Protein AF-A0A661N9E8-F1 (afdb_monomer_lite)

Foldseek 3Di:
DPCLVVLLVVLVVVVVVVQVVCCVVVLFVDKDWFADDDDPDLDGTDIDTHHPPVSVVVLVVDPVSVVSQVVCPVRGPPDDDDDDQDDPRVVVVVVVVVVVVVD

Radius of gyration: 16.28 Å; chains: 1; bounding box: 35×34×41 Å

pLDDT: mean 92.96, std 7.34, range [48.22, 98.56]

Structure (mmCIF, N/CA/C/O backbone):
data_AF-A0A661N9E8-F1
#
_entry.id   AF-A0A661N9E8-F1
#
loop_
_atom_site.group_PDB
_atom_site.id
_atom_site.type_symbol
_atom_site.label_atom_id
_atom_site.label_alt_id
_atom_site.label_comp_id
_atom_site.label_asym_id
_atom_site.label_entity_id
_atom_site.label_seq_id
_atom_site.pdbx_PDB_ins_code
_atom_site.Cartn_x
_atom_site.Cartn_y
_atom_site.Cartn_z
_atom_site.occupancy
_atom_site.B_iso_or_equiv
_atom_site.auth_seq_id
_atom_site.auth_comp_id
_atom_site.auth_asym_id
_atom_site.auth_atom_id
_atom_site.pdbx_PDB_model_num
ATOM 1 N N . MET A 1 1 ? 15.371 -15.146 -13.359 1.00 48.22 1 MET A N 1
ATOM 2 C CA . MET A 1 1 ? 15.516 -14.793 -14.791 1.00 48.22 1 MET A CA 1
ATOM 3 C C . MET A 1 1 ? 16.191 -13.434 -14.879 1.00 48.22 1 MET A C 1
ATOM 5 O O . MET A 1 1 ? 15.751 -12.542 -14.157 1.00 48.22 1 MET A O 1
ATOM 9 N N . PRO A 1 2 ? 17.234 -13.258 -15.704 1.00 61.19 2 PRO A N 1
ATOM 10 C CA . PRO A 1 2 ? 17.849 -11.948 -15.913 1.00 61.19 2 PRO A CA 1
ATOM 11 C C . PRO A 1 2 ? 16.785 -10.918 -16.324 1.00 61.19 2 PRO A C 1
ATOM 13 O O . PRO A 1 2 ? 15.967 -11.202 -17.193 1.00 61.19 2 PRO A O 1
ATOM 16 N N . GLY A 1 3 ? 16.755 -9.756 -15.667 1.00 79.19 3 GLY A N 1
ATOM 17 C CA . GLY A 1 3 ? 15.826 -8.661 -15.984 1.00 79.19 3 GLY A CA 1
ATOM 18 C C . GLY A 1 3 ? 14.519 -8.624 -15.182 1.00 79.19 3 GLY A C 1
ATOM 19 O O . GLY A 1 3 ? 13.892 -7.570 -15.138 1.00 79.19 3 GLY A O 1
ATOM 20 N N . ARG A 1 4 ? 14.129 -9.699 -14.478 1.00 81.12 4 ARG A N 1
ATOM 21 C CA . ARG A 1 4 ? 12.923 -9.688 -13.619 1.00 81.12 4 ARG A CA 1
ATOM 22 C C . ARG A 1 4 ? 13.061 -8.702 -12.453 1.00 81.12 4 ARG A C 1
ATOM 24 O O . ARG A 1 4 ? 12.136 -7.954 -12.175 1.00 81.12 4 ARG A O 1
ATOM 31 N N . GLU A 1 5 ? 14.246 -8.626 -11.849 1.00 83.38 5 GLU A N 1
ATOM 32 C CA . GLU A 1 5 ? 14.564 -7.643 -10.799 1.00 83.38 5 GLU A CA 1
ATOM 33 C C . GLU A 1 5 ? 14.512 -6.198 -11.316 1.00 83.38 5 GLU A C 1
ATOM 35 O O . GLU A 1 5 ? 13.990 -5.316 -10.643 1.00 83.38 5 GLU A O 1
ATOM 40 N N . GLN A 1 6 ? 14.988 -5.950 -12.542 1.00 88.12 6 GL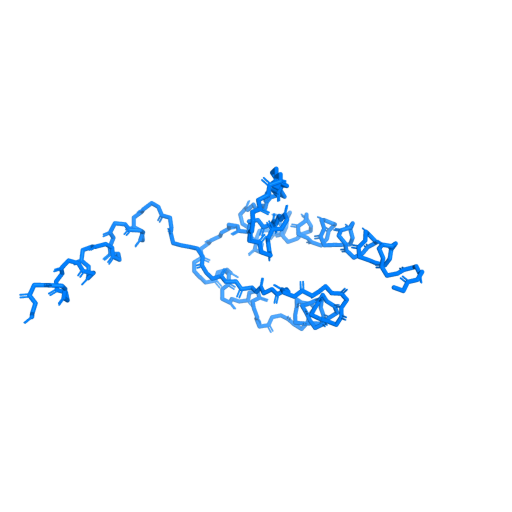N A N 1
ATOM 41 C CA . GLN A 1 6 ? 14.905 -4.623 -13.163 1.00 88.12 6 GLN A CA 1
ATOM 42 C C . GL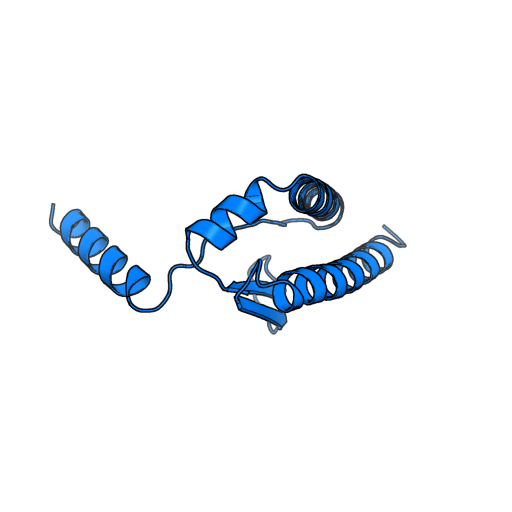N A 1 6 ? 13.456 -4.229 -13.471 1.00 88.12 6 GLN A C 1
ATOM 44 O O . GLN A 1 6 ? 13.076 -3.079 -13.266 1.00 88.12 6 GLN A O 1
ATOM 49 N N . GLN A 1 7 ? 12.634 -5.177 -13.933 1.00 89.69 7 GLN A N 1
ATOM 50 C CA . GLN A 1 7 ? 11.205 -4.951 -14.165 1.00 89.69 7 GLN A CA 1
ATOM 51 C C . GLN A 1 7 ? 10.454 -4.690 -12.856 1.00 89.69 7 GLN A C 1
ATOM 53 O O . GLN A 1 7 ? 9.647 -3.766 -12.805 1.00 89.69 7 GLN A O 1
ATOM 58 N N . ALA A 1 8 ? 10.759 -5.440 -11.793 1.00 88.50 8 ALA A N 1
ATOM 59 C CA . ALA A 1 8 ? 10.190 -5.214 -10.467 1.00 88.50 8 ALA A CA 1
ATOM 60 C C . ALA A 1 8 ? 10.576 -3.832 -9.914 1.00 88.50 8 ALA A C 1
ATOM 62 O O . ALA A 1 8 ? 9.720 -3.118 -9.400 1.00 88.50 8 ALA A O 1
ATOM 63 N N . LEU A 1 9 ? 11.832 -3.407 -10.091 1.00 90.69 9 LEU A N 1
ATOM 64 C CA . LEU A 1 9 ? 12.279 -2.070 -9.691 1.00 90.69 9 LEU A CA 1
ATOM 65 C C . LEU A 1 9 ? 11.572 -0.958 -10.485 1.00 90.69 9 LEU A C 1
ATOM 67 O O . LEU A 1 9 ? 11.170 0.054 -9.913 1.00 90.69 9 LEU A O 1
ATOM 71 N N . ALA A 1 10 ? 11.382 -1.150 -11.793 1.00 93.12 10 ALA A N 1
ATOM 72 C CA . ALA A 1 10 ? 10.631 -0.211 -12.622 1.00 93.12 10 ALA A CA 1
ATOM 73 C C . ALA A 1 10 ? 9.150 -0.140 -12.211 1.00 93.12 10 ALA A C 1
ATOM 75 O O . ALA A 1 10 ? 8.579 0.949 -12.166 1.00 93.12 10 ALA A O 1
ATOM 76 N N . LEU A 1 11 ? 8.533 -1.282 -11.887 1.00 93.31 11 LEU A N 1
ATOM 77 C CA . LEU A 1 11 ? 7.163 -1.337 -11.376 1.00 93.31 11 LEU A CA 1
ATOM 78 C C . LEU A 1 11 ? 7.044 -0.635 -10.018 1.00 93.31 11 LEU A C 1
ATOM 80 O O . LEU A 1 11 ? 6.101 0.125 -9.817 1.00 93.31 11 LEU A O 1
ATOM 84 N N . PHE A 1 12 ? 8.020 -0.822 -9.126 1.00 93.38 12 PHE A N 1
ATOM 85 C CA . PHE A 1 12 ? 8.072 -0.113 -7.850 1.00 93.38 12 PHE A CA 1
ATOM 86 C C . PHE A 1 12 ? 8.091 1.406 -8.064 1.00 93.38 12 PHE A C 1
ATOM 88 O O . PHE A 1 12 ? 7.241 2.101 -7.514 1.00 93.38 12 PHE A O 1
ATOM 95 N N . GLY A 1 13 ? 8.967 1.920 -8.934 1.00 95.44 13 GLY A N 1
ATOM 96 C CA . GLY A 1 13 ? 8.994 3.349 -9.278 1.00 95.44 13 GLY A CA 1
ATOM 97 C C . GLY A 1 13 ? 7.646 3.868 -9.793 1.00 95.44 13 GLY A C 1
ATOM 98 O O . GLY A 1 13 ? 7.121 4.844 -9.259 1.00 95.44 13 GLY A O 1
ATOM 99 N N . LYS A 1 14 ? 7.033 3.157 -10.750 1.00 95.94 14 LYS A N 1
ATOM 100 C CA . LYS A 1 14 ? 5.695 3.493 -11.275 1.00 95.94 14 LYS A CA 1
ATOM 101 C C . LYS A 1 14 ? 4.619 3.496 -10.190 1.00 95.94 14 LYS A C 1
ATOM 103 O O . LYS A 1 14 ? 3.743 4.353 -10.212 1.00 95.94 14 LYS A O 1
ATOM 108 N N . SER A 1 15 ? 4.686 2.562 -9.241 1.00 95.94 15 SER A N 1
ATOM 109 C CA . SER A 1 15 ? 3.729 2.512 -8.134 1.00 95.94 15 SER A CA 1
ATOM 110 C C . SER A 1 15 ? 3.848 3.734 -7.220 1.00 95.94 15 SER A C 1
ATOM 112 O O . SER A 1 15 ? 2.828 4.300 -6.843 1.00 95.94 15 SER A O 1
ATOM 114 N N . LEU A 1 16 ? 5.069 4.207 -6.928 1.00 97.56 16 LEU A N 1
ATOM 115 C CA . LEU A 1 16 ? 5.275 5.411 -6.113 1.00 97.56 16 LEU A CA 1
ATOM 116 C C . LEU A 1 16 ? 4.743 6.668 -6.809 1.00 97.56 16 LEU A C 1
ATOM 118 O O . LEU A 1 16 ? 4.121 7.504 -6.159 1.00 97.56 16 LEU A O 1
ATOM 122 N N . GLU A 1 17 ? 4.969 6.797 -8.120 1.00 98.00 17 GLU A N 1
ATOM 123 C CA . GLU A 1 17 ? 4.416 7.897 -8.920 1.00 98.00 17 GLU A CA 1
ATOM 124 C C . GLU A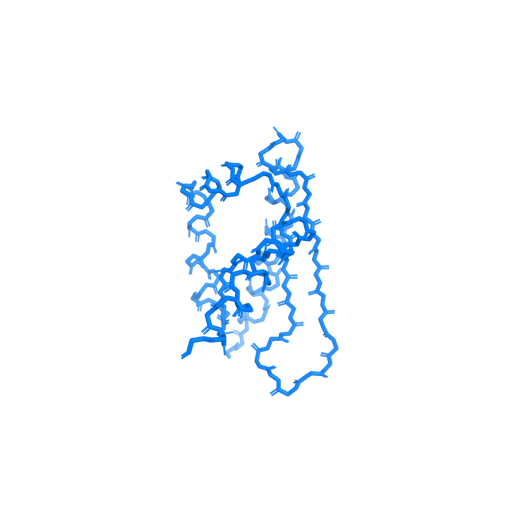 1 17 ? 2.884 7.877 -8.893 1.00 98.00 17 GLU A C 1
ATOM 126 O O . GLU A 1 17 ? 2.258 8.885 -8.569 1.00 98.00 17 GLU A O 1
ATOM 131 N N . TYR A 1 18 ? 2.285 6.713 -9.151 1.00 98.00 18 TYR A N 1
ATOM 132 C CA . TYR A 1 18 ? 0.836 6.545 -9.152 1.00 98.00 18 TYR A CA 1
ATOM 133 C C . TYR A 1 18 ? 0.203 6.847 -7.786 1.00 98.00 18 TYR A C 1
ATOM 135 O O . TYR A 1 18 ? -0.757 7.614 -7.708 1.00 98.00 18 TYR A O 1
ATOM 143 N N . TYR A 1 19 ? 0.759 6.320 -6.691 1.00 98.38 19 TYR A N 1
ATOM 144 C CA . TYR A 1 19 ? 0.253 6.614 -5.347 1.00 98.38 19 TYR A CA 1
ATOM 145 C C . TYR A 1 19 ? 0.465 8.079 -4.949 1.00 98.38 19 TYR A C 1
ATOM 147 O O . TYR A 1 19 ? -0.384 8.649 -4.264 1.00 98.38 19 TYR A O 1
ATOM 155 N N . GLY A 1 20 ? 1.536 8.717 -5.431 1.00 98.44 20 GLY A N 1
ATOM 156 C CA . GLY A 1 20 ? 1.728 10.161 -5.309 1.00 98.44 20 GLY A CA 1
ATOM 157 C C . GLY A 1 20 ? 0.609 10.959 -5.982 1.00 98.44 20 GLY A C 1
ATOM 158 O O . GLY A 1 20 ? 0.079 11.892 -5.375 1.00 98.44 20 GLY A O 1
ATOM 159 N N . THR A 1 21 ? 0.194 10.564 -7.189 1.00 98.19 21 THR A N 1
ATOM 160 C CA . THR A 1 21 ? -0.957 11.172 -7.875 1.00 98.19 21 THR A CA 1
ATOM 161 C C . THR A 1 21 ? -2.243 10.981 -7.076 1.00 98.19 21 THR A C 1
ATOM 163 O O . THR A 1 21 ? -2.887 11.978 -6.747 1.00 98.19 21 THR A O 1
ATOM 166 N N . LEU A 1 22 ? -2.562 9.748 -6.662 1.00 98.38 22 LEU A N 1
ATOM 167 C CA . LEU A 1 22 ? -3.763 9.467 -5.864 1.00 98.38 22 LEU A CA 1
ATOM 168 C C . LEU A 1 22 ? -3.809 10.286 -4.570 1.00 98.38 22 LEU A C 1
ATOM 170 O O . LEU A 1 22 ? -4.868 10.783 -4.186 1.00 98.38 22 LEU A O 1
ATOM 174 N N . GLN A 1 23 ? -2.667 10.439 -3.895 1.00 98.50 23 GLN A N 1
ATOM 175 C CA . GLN A 1 23 ? -2.578 11.261 -2.692 1.00 98.50 23 GLN A CA 1
ATOM 176 C C . GLN A 1 23 ? -2.827 12.739 -3.012 1.00 98.50 23 GLN A C 1
ATOM 178 O O . GLN A 1 23 ? -3.567 13.408 -2.295 1.00 98.50 23 GLN A O 1
ATOM 183 N N . SER A 1 24 ? -2.234 13.256 -4.092 1.00 98.25 24 SER A N 1
ATOM 184 C CA . SER A 1 24 ? -2.403 14.659 -4.491 1.00 98.25 24 SER A CA 1
ATOM 185 C C . SER A 1 24 ? -3.839 15.004 -4.906 1.00 98.25 24 SER A C 1
ATOM 187 O O . SER A 1 24 ? -4.280 16.136 -4.713 1.00 98.25 24 SER A O 1
ATOM 189 N N . GLU A 1 25 ? -4.577 14.021 -5.425 1.00 97.75 25 GLU A N 1
ATOM 190 C CA . GLU A 1 25 ? -5.981 14.143 -5.825 1.00 97.75 25 GLU A CA 1
ATOM 191 C C . GLU A 1 25 ? -6.957 13.875 -4.665 1.00 97.75 25 GLU A C 1
ATOM 193 O O . GLU A 1 25 ? -8.162 14.079 -4.808 1.00 97.75 25 GLU A O 1
ATOM 198 N N . GLY A 1 26 ? -6.458 13.434 -3.504 1.00 97.94 26 GLY A N 1
ATOM 199 C CA . GLY A 1 26 ? -7.280 13.081 -2.343 1.00 97.94 26 GLY A CA 1
ATOM 200 C C . GLY A 1 26 ? -8.019 11.744 -2.474 1.00 97.94 26 GLY A C 1
ATOM 201 O O . GLY A 1 26 ? -8.902 11.449 -1.664 1.00 97.94 26 GLY A O 1
ATOM 202 N N . ALA A 1 27 ? -7.664 10.921 -3.464 1.00 97.94 27 ALA A N 1
ATOM 203 C CA . ALA A 1 27 ? -8.191 9.566 -3.619 1.00 97.94 27 ALA A CA 1
ATOM 204 C C . ALA A 1 27 ? -7.694 8.629 -2.502 1.00 97.94 27 ALA A C 1
ATOM 206 O O . ALA A 1 27 ? -8.415 7.724 -2.091 1.00 97.94 27 ALA A O 1
ATOM 207 N N . ILE A 1 28 ? -6.501 8.890 -1.960 1.00 98.56 28 ILE A N 1
ATOM 208 C CA . ILE A 1 28 ? -5.987 8.304 -0.713 1.00 98.56 28 ILE A CA 1
ATOM 209 C C . ILE A 1 28 ? -5.465 9.417 0.203 1.00 98.56 28 ILE A C 1
ATOM 211 O O . ILE A 1 28 ? -5.168 10.519 -0.254 1.00 98.56 28 ILE A O 1
ATOM 215 N N . GLU A 1 29 ? -5.317 9.141 1.496 1.00 98.19 29 GLU A N 1
ATOM 216 C CA . GLU A 1 29 ? -4.773 10.109 2.459 1.00 98.19 29 GLU A CA 1
ATOM 217 C C . GLU A 1 29 ? -3.239 10.135 2.441 1.00 98.19 29 GLU A C 1
ATOM 219 O O . GLU A 1 29 ? -2.615 11.196 2.528 1.00 98.19 29 GLU A O 1
ATOM 224 N N . SER A 1 30 ? -2.608 8.963 2.351 1.00 98.31 30 SER A N 1
ATOM 225 C CA . SER A 1 30 ? -1.148 8.834 2.274 1.00 98.31 30 SER A CA 1
ATOM 226 C C . SER A 1 30 ? -0.714 7.445 1.826 1.00 98.31 30 SER A C 1
ATOM 228 O O . SER A 1 30 ? -1.503 6.499 1.830 1.00 98.31 30 SER A O 1
ATOM 230 N N . PHE A 1 31 ? 0.563 7.319 1.468 1.00 98.50 31 PHE A N 1
ATOM 231 C CA . PHE A 1 31 ? 1.215 6.033 1.278 1.00 98.50 31 PHE A CA 1
ATOM 232 C C . PHE A 1 31 ? 2.621 6.034 1.888 1.00 98.50 31 PHE A C 1
ATOM 234 O O . PHE A 1 31 ? 3.284 7.070 1.945 1.00 98.50 31 PHE A O 1
ATOM 241 N N . GLU A 1 32 ? 3.074 4.867 2.337 1.00 97.94 32 GLU A N 1
ATOM 242 C CA . GLU A 1 32 ? 4.382 4.687 2.964 1.00 97.94 32 GLU A CA 1
ATOM 243 C C . GLU A 1 32 ? 5.061 3.418 2.426 1.00 97.94 32 GLU A C 1
ATOM 245 O O . GLU A 1 32 ? 4.578 2.311 2.682 1.00 97.94 32 GLU A O 1
ATOM 250 N N . PRO A 1 33 ? 6.166 3.532 1.666 1.00 96.88 33 PRO A N 1
ATOM 251 C CA . PRO A 1 33 ? 6.965 2.376 1.286 1.00 96.88 33 PRO A CA 1
ATOM 252 C C . PRO A 1 33 ? 7.790 1.878 2.479 1.00 96.88 33 PRO A C 1
ATOM 254 O O . PRO A 1 33 ? 8.574 2.623 3.065 1.00 96.88 33 PRO A O 1
ATOM 257 N N . VAL A 1 34 ? 7.652 0.594 2.801 1.00 95.81 34 VAL A N 1
ATOM 258 C CA . VAL A 1 34 ? 8.334 -0.071 3.913 1.00 95.81 34 VAL A CA 1
ATOM 259 C C . VAL A 1 34 ? 9.193 -1.208 3.372 1.00 95.81 34 VAL A C 1
ATOM 261 O O . VAL A 1 34 ? 8.685 -2.176 2.806 1.00 95.81 34 VAL A O 1
ATOM 264 N N . LEU A 1 35 ? 10.505 -1.110 3.584 1.00 91.56 35 LEU A N 1
ATOM 265 C CA . LEU A 1 35 ? 11.443 -2.203 3.341 1.00 91.56 35 LEU A CA 1
ATOM 266 C C . LEU A 1 35 ? 11.760 -2.890 4.669 1.00 91.56 35 LEU A C 1
ATOM 268 O O . LEU A 1 35 ? 12.157 -2.233 5.634 1.00 91.56 35 LEU A O 1
ATOM 272 N N . LEU A 1 36 ? 11.587 -4.206 4.720 1.00 92.19 36 LEU A N 1
ATOM 273 C CA . LEU A 1 36 ? 11.896 -4.996 5.903 1.00 92.19 36 LEU A CA 1
ATOM 274 C C . LEU A 1 36 ? 13.355 -5.454 5.859 1.00 92.19 36 LEU A C 1
ATOM 276 O O . LEU A 1 36 ? 13.944 -5.659 4.798 1.00 92.19 36 LEU A O 1
ATOM 280 N N . GLY A 1 37 ? 13.950 -5.619 7.040 1.00 89.50 37 GLY A N 1
ATOM 281 C CA . GLY A 1 37 ? 15.230 -6.311 7.159 1.00 89.50 37 GLY A CA 1
ATOM 282 C C . GLY A 1 37 ? 15.101 -7.801 6.810 1.00 89.50 37 GLY A C 1
ATOM 283 O O . GLY A 1 37 ? 13.996 -8.291 6.577 1.00 89.50 37 GLY A O 1
ATOM 284 N N . PRO A 1 38 ? 16.213 -8.553 6.813 1.00 86.56 38 PRO A N 1
ATOM 285 C CA . PRO A 1 38 ? 16.183 -9.990 6.561 1.00 86.56 38 PRO A CA 1
ATOM 286 C C . PRO A 1 38 ? 15.229 -10.713 7.524 1.00 86.56 38 PRO A C 1
ATOM 288 O O . PRO A 1 38 ? 15.409 -10.657 8.742 1.00 86.56 38 PRO A O 1
ATOM 291 N N . VAL A 1 39 ? 14.232 -11.408 6.979 1.00 83.75 39 VAL A N 1
ATOM 292 C CA . VAL A 1 39 ? 13.241 -12.196 7.724 1.00 83.75 39 VAL A CA 1
ATOM 293 C C . VAL A 1 39 ? 13.119 -13.590 7.112 1.00 83.75 39 VAL A C 1
ATOM 295 O O . VAL A 1 39 ? 13.398 -13.785 5.935 1.00 83.75 39 VAL A O 1
ATOM 298 N N . SER A 1 40 ? 12.718 -14.584 7.907 1.00 79.44 40 SER A N 1
ATOM 299 C CA . SER A 1 40 ? 12.542 -15.969 7.434 1.00 79.44 40 SER A CA 1
ATOM 300 C C . SER A 1 40 ? 11.219 -16.209 6.696 1.00 79.44 40 SER A C 1
ATOM 302 O O . SER A 1 40 ? 10.924 -17.346 6.338 1.00 79.44 40 SER A O 1
ATOM 304 N N . ILE A 1 41 ? 10.395 -15.172 6.546 1.00 81.62 41 ILE A N 1
ATOM 305 C CA . ILE A 1 41 ? 9.130 -15.207 5.812 1.00 81.62 41 ILE A CA 1
ATOM 306 C C . ILE A 1 41 ? 9.328 -14.616 4.418 1.00 81.62 41 ILE A C 1
ATOM 308 O O . ILE A 1 41 ? 10.201 -13.773 4.221 1.00 81.62 41 ILE A O 1
ATOM 312 N N . ASP A 1 42 ? 8.487 -15.024 3.473 1.00 82.56 42 ASP A N 1
ATOM 313 C CA . ASP A 1 42 ? 8.507 -14.529 2.094 1.00 82.56 42 ASP A CA 1
ATOM 314 C C . ASP A 1 42 ? 7.830 -13.151 1.982 1.00 82.56 42 ASP A C 1
ATOM 316 O O . ASP A 1 42 ? 6.800 -12.968 1.342 1.00 82.56 42 ASP A O 1
ATOM 320 N N . LEU A 1 43 ? 8.364 -12.181 2.727 1.00 85.25 43 LEU A N 1
ATOM 321 C CA . LEU A 1 43 ? 7.915 -10.796 2.728 1.00 85.25 43 LEU A CA 1
ATOM 322 C C . LEU A 1 43 ? 9.124 -9.888 2.930 1.00 85.25 43 LEU A C 1
ATOM 324 O O . LEU A 1 43 ? 9.630 -9.735 4.039 1.00 85.25 43 LEU A O 1
ATOM 328 N N . SER A 1 44 ? 9.570 -9.264 1.844 1.00 86.25 44 SER A N 1
ATOM 329 C CA . SER A 1 44 ? 10.715 -8.344 1.870 1.00 86.25 44 SER A CA 1
ATOM 330 C C . SER A 1 44 ? 10.310 -6.894 2.164 1.00 86.25 44 SER A C 1
ATOM 332 O O . SER A 1 44 ? 11.143 -6.077 2.545 1.00 86.25 44 SER A O 1
ATOM 334 N N . GLY A 1 45 ? 9.034 -6.552 1.993 1.00 91.12 45 GLY A N 1
ATOM 335 C CA . GLY A 1 45 ? 8.530 -5.193 2.143 1.00 91.12 45 GLY A CA 1
ATOM 336 C C . GLY A 1 45 ? 7.092 -5.066 1.663 1.00 91.12 45 GLY A C 1
ATOM 337 O O . GLY A 1 45 ? 6.521 -6.016 1.130 1.00 91.12 45 GLY A O 1
ATOM 338 N N . PHE A 1 46 ? 6.512 -3.891 1.861 1.00 94.50 46 PHE A N 1
ATOM 339 C CA . PHE A 1 46 ? 5.166 -3.551 1.409 1.00 94.50 46 PHE A CA 1
ATOM 340 C C . PHE A 1 46 ? 5.034 -2.036 1.248 1.00 94.50 46 PHE A C 1
ATOM 342 O O . PHE A 1 46 ? 5.857 -1.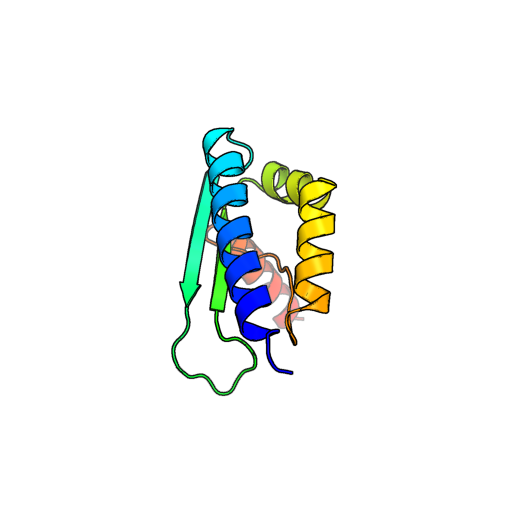273 1.749 1.00 94.50 46 PHE A O 1
ATOM 349 N N . ILE A 1 47 ? 3.988 -1.587 0.559 1.00 97.00 47 ILE A N 1
ATOM 350 C CA . ILE A 1 47 ? 3.587 -0.178 0.551 1.00 97.00 47 ILE A CA 1
ATOM 351 C C . ILE A 1 47 ? 2.276 -0.091 1.325 1.00 97.00 47 ILE A C 1
ATOM 353 O O . ILE A 1 47 ? 1.300 -0.747 0.968 1.00 97.00 47 ILE A O 1
ATOM 357 N N . LEU A 1 48 ? 2.261 0.687 2.404 1.00 97.50 48 LEU A N 1
ATOM 358 C CA . LEU A 1 48 ? 1.067 0.914 3.207 1.00 97.50 48 LEU A CA 1
ATOM 359 C C . LEU A 1 48 ? 0.294 2.099 2.640 1.00 97.50 48 LEU A C 1
ATOM 361 O O . LEU A 1 48 ? 0.763 3.227 2.742 1.00 97.50 48 LEU A O 1
ATOM 365 N N . LEU A 1 49 ? -0.888 1.854 2.081 1.00 98.00 49 LEU A N 1
ATOM 366 C CA . LEU A 1 49 ? -1.817 2.904 1.667 1.00 98.00 49 LEU A CA 1
ATOM 367 C C . LEU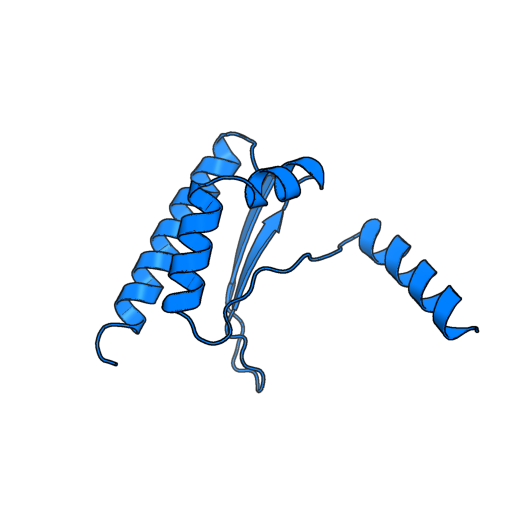 A 1 49 ? -2.792 3.192 2.811 1.00 98.00 49 LEU A C 1
ATOM 369 O O . LEU A 1 49 ? -3.302 2.267 3.447 1.00 98.00 49 LEU A O 1
ATOM 373 N N . ARG A 1 50 ? -3.059 4.473 3.070 1.00 97.75 50 ARG A N 1
ATOM 374 C CA . ARG A 1 50 ? -3.997 4.933 4.098 1.00 97.75 50 ARG A CA 1
ATOM 375 C C . ARG A 1 50 ? -5.100 5.767 3.472 1.00 97.75 50 ARG A C 1
ATOM 377 O O . ARG A 1 50 ? -4.851 6.583 2.587 1.00 97.75 50 ARG A O 1
ATOM 384 N N . GLY A 1 51 ? -6.307 5.568 3.971 1.00 96.62 51 GLY A N 1
ATOM 385 C CA . GLY A 1 51 ? -7.501 6.302 3.598 1.00 96.62 51 GLY A CA 1
ATOM 386 C C . GLY A 1 51 ? -8.698 5.773 4.371 1.00 96.62 51 GLY A C 1
ATOM 387 O O . GLY A 1 51 ? -8.609 4.774 5.090 1.00 96.62 51 GLY A O 1
ATOM 388 N N . THR A 1 52 ? -9.837 6.423 4.190 1.00 95.62 52 THR A N 1
ATOM 389 C CA . THR A 1 52 ? -11.122 5.909 4.663 1.00 95.62 52 THR A CA 1
ATOM 390 C C . THR A 1 52 ? -11.453 4.571 3.995 1.00 95.62 52 THR A C 1
ATOM 392 O O . THR A 1 52 ? -11.003 4.279 2.886 1.00 95.62 52 THR A O 1
ATOM 395 N N . THR A 1 53 ? -12.318 3.771 4.626 1.00 93.38 53 THR A N 1
ATOM 396 C CA . THR A 1 53 ? -12.824 2.520 4.034 1.00 93.38 53 THR A CA 1
ATOM 397 C C . THR A 1 53 ? -13.388 2.739 2.632 1.00 93.38 53 THR A C 1
ATOM 399 O O . THR A 1 53 ? -13.135 1.936 1.746 1.00 93.38 53 THR A O 1
ATOM 402 N N . GLN A 1 54 ? -14.107 3.844 2.413 1.00 96.62 54 GLN A N 1
ATOM 403 C CA . GLN A 1 54 ? -14.683 4.166 1.110 1.00 96.62 54 GLN A CA 1
ATOM 404 C C . GLN A 1 54 ? -13.610 4.480 0.060 1.00 96.62 54 GLN A C 1
ATOM 406 O O . GLN A 1 54 ? -13.719 4.006 -1.064 1.00 96.62 54 GLN A O 1
ATOM 411 N N . GLN A 1 55 ? -12.579 5.253 0.414 1.00 97.81 55 GLN A N 1
ATOM 412 C CA . GLN A 1 55 ? -11.463 5.552 -0.491 1.00 97.81 55 GLN A CA 1
ATOM 413 C C . GLN A 1 55 ? -10.720 4.278 -0.903 1.00 97.81 55 GLN A C 1
ATOM 415 O O . GLN A 1 55 ? -10.496 4.044 -2.088 1.00 97.81 55 GLN A O 1
ATOM 420 N N . LEU A 1 56 ? -10.370 3.432 0.071 1.00 97.38 56 LEU A N 1
ATOM 421 C CA . LEU A 1 56 ? -9.617 2.205 -0.195 1.00 97.38 56 LEU A CA 1
ATOM 422 C C . LEU A 1 56 ? -10.454 1.153 -0.933 1.00 97.38 56 LEU A C 1
ATOM 424 O O . LEU A 1 56 ? -9.910 0.415 -1.750 1.00 97.38 56 LEU A O 1
ATOM 428 N N . ASP A 1 57 ? -11.763 1.083 -0.677 1.00 96.62 57 ASP A N 1
ATOM 429 C CA . ASP A 1 57 ? -12.670 0.211 -1.427 1.00 96.62 57 ASP A CA 1
ATOM 430 C C . ASP A 1 57 ? -12.851 0.701 -2.869 1.00 96.62 57 ASP A C 1
ATOM 432 O O . ASP A 1 57 ? -12.725 -0.092 -3.798 1.00 96.62 57 ASP A O 1
ATOM 436 N N . ALA A 1 58 ? -13.042 2.008 -3.080 1.00 97.56 58 ALA A N 1
ATOM 437 C CA . ALA A 1 58 ? -13.118 2.589 -4.420 1.00 97.56 58 ALA A CA 1
ATOM 438 C C . ALA A 1 58 ? -11.841 2.312 -5.228 1.00 97.56 58 ALA A C 1
ATOM 440 O O . ALA A 1 58 ? -11.930 1.819 -6.349 1.00 97.56 58 ALA A O 1
ATOM 441 N N . LEU A 1 59 ? -10.663 2.514 -4.626 1.00 97.50 59 LEU A N 1
ATOM 442 C CA . LEU A 1 59 ? -9.373 2.254 -5.271 1.00 97.50 59 LEU A CA 1
ATOM 443 C C . LEU A 1 59 ? -9.248 0.816 -5.796 1.00 97.50 59 LEU A C 1
ATOM 445 O O . LEU A 1 59 ? -8.735 0.604 -6.890 1.00 97.50 59 LEU A O 1
ATOM 449 N N . LYS A 1 60 ? -9.734 -0.181 -5.049 1.00 95.75 60 LYS A N 1
ATOM 450 C CA . LYS A 1 60 ? -9.670 -1.593 -5.469 1.00 95.75 60 LYS A CA 1
ATOM 451 C C . LYS A 1 60 ? -10.501 -1.901 -6.716 1.00 95.75 60 LYS A C 1
ATOM 453 O O . LYS A 1 60 ? -10.275 -2.936 -7.336 1.00 95.75 60 LYS A O 1
ATOM 458 N N . HIS A 1 61 ? -11.446 -1.031 -7.057 1.00 95.81 61 HIS A N 1
ATOM 459 C CA . HIS A 1 61 ? -12.301 -1.160 -8.232 1.00 95.81 61 HIS A CA 1
ATOM 460 C C . HIS A 1 61 ? -11.831 -0.293 -9.410 1.00 95.81 61 HIS A C 1
ATOM 462 O O . HIS A 1 61 ? -12.430 -0.372 -10.479 1.00 95.81 61 HIS A O 1
ATOM 468 N N . GLU A 1 62 ? -10.776 0.510 -9.245 1.00 96.81 62 GLU A N 1
ATOM 469 C CA . GLU A 1 62 ? -10.200 1.307 -10.330 1.00 96.81 62 GLU A CA 1
ATOM 470 C C . GLU A 1 62 ? -9.424 0.416 -11.307 1.00 96.81 62 GLU A C 1
ATOM 472 O O . GLU A 1 62 ? -8.510 -0.313 -10.907 1.00 96.81 62 GLU A O 1
ATOM 477 N N . ASP A 1 63 ? -9.728 0.522 -12.603 1.00 97.50 63 ASP A N 1
ATOM 478 C CA . ASP A 1 63 ? -9.106 -0.301 -13.651 1.00 97.50 63 ASP A CA 1
ATOM 479 C C . ASP A 1 63 ? -7.574 -0.193 -13.625 1.00 97.50 63 ASP A C 1
ATOM 481 O O . ASP A 1 63 ? -6.865 -1.198 -13.665 1.00 97.50 63 ASP A O 1
ATOM 485 N N . GLN A 1 64 ? -7.048 1.025 -13.465 1.00 95.69 64 GLN A N 1
ATOM 486 C CA . GLN A 1 64 ? -5.605 1.262 -13.405 1.00 95.69 64 GLN A CA 1
ATOM 487 C C . GLN A 1 64 ? -4.948 0.577 -12.196 1.00 95.69 64 GLN A C 1
ATOM 489 O O . GLN A 1 64 ? -3.821 0.082 -12.298 1.00 95.69 64 GLN A O 1
ATOM 494 N N . PHE A 1 65 ? -5.637 0.535 -11.051 1.00 96.81 65 PHE A N 1
ATOM 495 C CA . PHE A 1 65 ? -5.144 -0.172 -9.873 1.00 96.81 65 PHE A CA 1
ATOM 496 C C . PHE A 1 65 ? -5.134 -1.680 -10.131 1.00 96.81 65 PHE A C 1
ATOM 498 O O . PHE A 1 65 ? -4.114 -2.331 -9.902 1.00 96.81 65 PHE A O 1
ATOM 505 N N . ILE A 1 66 ? -6.225 -2.221 -10.680 1.00 96.88 66 ILE A N 1
ATOM 506 C CA . ILE A 1 66 ? -6.360 -3.644 -11.020 1.00 96.88 66 ILE A CA 1
ATOM 507 C C . ILE A 1 66 ? -5.258 -4.086 -11.993 1.00 96.88 66 ILE A C 1
ATOM 509 O O . ILE A 1 66 ? -4.577 -5.081 -11.739 1.00 96.88 66 ILE A O 1
ATOM 513 N N . GLU A 1 67 ? -5.024 -3.335 -13.069 1.00 96.25 67 GLU A N 1
ATOM 514 C CA . GLU A 1 67 ? -3.974 -3.636 -14.051 1.00 96.25 67 GLU A CA 1
ATOM 515 C C . GLU A 1 67 ? -2.579 -3.666 -13.416 1.00 96.25 67 GLU A C 1
ATOM 517 O O . GLU A 1 67 ? -1.779 -4.571 -13.680 1.00 96.25 67 GLU A O 1
ATOM 522 N N . MET A 1 68 ? -2.286 -2.702 -12.541 1.00 96.00 68 MET A N 1
ATOM 523 C CA . MET A 1 68 ? -1.017 -2.653 -11.821 1.00 96.00 68 MET A CA 1
ATOM 524 C C . MET A 1 68 ? -0.859 -3.843 -10.862 1.00 96.00 68 MET A C 1
ATOM 526 O O . MET A 1 68 ? 0.239 -4.398 -10.779 1.00 96.00 68 MET A O 1
ATOM 530 N N . MET A 1 69 ? -1.928 -4.266 -10.178 1.00 95.81 69 MET A N 1
ATOM 531 C CA . MET A 1 69 ? -1.898 -5.437 -9.291 1.00 95.81 69 MET A CA 1
ATOM 532 C C . MET A 1 69 ? -1.665 -6.735 -10.070 1.00 95.81 69 MET A C 1
ATOM 534 O O . MET A 1 69 ? -0.829 -7.538 -9.661 1.00 95.81 69 MET A O 1
ATOM 538 N N . ILE A 1 70 ? -2.316 -6.911 -11.223 1.00 94.81 70 ILE A N 1
ATOM 539 C CA . ILE A 1 70 ? -2.091 -8.063 -12.116 1.00 94.81 70 ILE A CA 1
ATOM 540 C C . ILE A 1 70 ? -0.637 -8.085 -12.611 1.00 94.81 70 ILE A C 1
ATOM 542 O O . ILE A 1 70 ? 0.015 -9.133 -12.633 1.00 94.81 70 ILE A O 1
ATOM 546 N N . GLY A 1 71 ? -0.094 -6.921 -12.982 1.00 93.44 71 GLY A N 1
ATOM 547 C CA . GLY A 1 71 ? 1.312 -6.791 -13.368 1.00 93.44 71 GLY A CA 1
ATOM 548 C C . GLY A 1 71 ? 2.271 -7.171 -12.235 1.00 93.44 71 GLY A C 1
ATOM 549 O O . GLY A 1 71 ? 3.261 -7.868 -12.474 1.00 93.44 71 GLY A O 1
ATOM 550 N N . ALA A 1 72 ? 1.969 -6.753 -11.004 1.00 94.00 72 ALA A N 1
ATOM 551 C CA . ALA A 1 72 ? 2.742 -7.108 -9.819 1.00 94.00 72 ALA A CA 1
ATOM 552 C C . ALA A 1 72 ? 2.673 -8.609 -9.513 1.00 94.00 72 ALA A C 1
ATOM 554 O O . ALA A 1 72 ? 3.722 -9.217 -9.315 1.00 94.00 72 ALA A O 1
ATOM 555 N N . GLU A 1 73 ? 1.488 -9.221 -9.559 1.00 93.06 73 GLU A N 1
ATOM 556 C CA . GLU A 1 73 ? 1.287 -10.660 -9.337 1.00 93.06 73 GLU A CA 1
ATOM 557 C C . GLU A 1 73 ? 2.088 -11.512 -10.331 1.00 93.06 73 GLU A C 1
ATOM 559 O O . GLU A 1 73 ? 2.710 -12.508 -9.963 1.00 93.06 73 GLU A O 1
ATOM 564 N N . HIS A 1 74 ? 2.152 -11.090 -11.596 1.00 91.88 74 HIS A N 1
ATOM 565 C CA . HIS A 1 74 ? 2.948 -11.794 -12.599 1.00 91.88 74 HIS A CA 1
ATOM 566 C C . HIS A 1 74 ? 4.463 -11.665 -12.358 1.00 91.88 74 HIS A C 1
ATOM 568 O O . HIS A 1 74 ? 5.236 -12.590 -12.633 1.00 91.88 74 HIS A O 1
ATOM 574 N N . LEU A 1 75 ? 4.911 -10.508 -11.863 1.00 91.62 75 LEU A N 1
ATOM 575 C CA . LEU A 1 75 ? 6.330 -10.178 -11.735 1.00 91.62 75 LEU A CA 1
ATOM 576 C C . LEU A 1 75 ? 6.928 -10.528 -10.373 1.00 91.62 75 LEU A C 1
ATOM 578 O O . LEU A 1 75 ? 8.127 -10.804 -10.309 1.00 91.62 75 LEU A O 1
ATOM 582 N N . ILE A 1 76 ? 6.143 -10.577 -9.304 1.00 89.88 76 ILE A N 1
ATOM 583 C CA . ILE A 1 76 ? 6.622 -10.693 -7.924 1.00 89.88 76 ILE A CA 1
ATOM 584 C C . ILE A 1 76 ? 6.010 -11.950 -7.305 1.00 89.88 76 ILE A C 1
ATOM 586 O O . ILE A 1 76 ? 4.800 -12.064 -7.144 1.00 89.88 76 ILE A O 1
ATOM 590 N N . GLU A 1 77 ? 6.864 -12.919 -6.983 1.00 87.62 77 GLU A N 1
ATOM 591 C CA . GLU A 1 77 ? 6.435 -14.119 -6.264 1.00 87.62 77 GLU A CA 1
ATOM 592 C C . GLU A 1 77 ? 5.972 -13.739 -4.851 1.00 87.62 77 GLU A C 1
ATOM 594 O O . GLU A 1 77 ? 6.561 -12.858 -4.228 1.00 87.62 77 GLU A O 1
ATOM 599 N N . GLY A 1 78 ? 4.874 -14.338 -4.386 1.00 87.50 78 GLY A N 1
ATOM 600 C CA . GLY A 1 78 ? 4.297 -14.021 -3.076 1.00 87.50 78 GLY A CA 1
ATOM 601 C C . GLY A 1 78 ? 3.590 -12.661 -2.987 1.00 87.50 78 GLY A C 1
ATOM 602 O O . GLY A 1 78 ? 3.235 -12.237 -1.888 1.00 87.50 78 GLY A O 1
ATOM 603 N N . PHE A 1 79 ? 3.364 -11.965 -4.111 1.00 92.38 79 PHE A N 1
ATOM 604 C CA . PHE A 1 79 ? 2.645 -10.690 -4.111 1.00 92.38 79 PHE A CA 1
ATOM 605 C C . PHE A 1 79 ? 1.209 -10.831 -3.596 1.00 92.38 79 PHE A C 1
ATOM 607 O O . PHE A 1 79 ? 0.500 -11.784 -3.919 1.00 92.38 79 PHE A O 1
ATOM 614 N N . GLY A 1 80 ? 0.756 -9.837 -2.834 1.00 92.69 80 GLY A N 1
ATOM 615 C CA . GLY A 1 80 ? -0.617 -9.767 -2.366 1.00 92.69 80 GLY A CA 1
ATOM 616 C C . GLY A 1 80 ? -1.008 -8.367 -1.913 1.00 92.69 80 GLY A C 1
ATOM 617 O O . GLY A 1 80 ? -0.173 -7.573 -1.478 1.00 92.69 80 GLY A O 1
ATOM 618 N N . VAL A 1 81 ? -2.310 -8.093 -1.986 1.00 94.31 81 VAL A N 1
ATOM 619 C CA . VAL A 1 81 ? -2.945 -6.889 -1.442 1.00 94.31 81 VAL A CA 1
ATOM 620 C C . VAL A 1 81 ? -3.851 -7.322 -0.304 1.00 94.31 81 VAL A C 1
ATOM 622 O O . VAL A 1 81 ? -4.732 -8.160 -0.494 1.00 94.31 81 VAL A O 1
ATOM 625 N N . ILE A 1 82 ? -3.636 -6.764 0.883 1.00 94.06 82 ILE A N 1
ATOM 626 C CA . ILE A 1 82 ? -4.392 -7.119 2.085 1.00 94.06 82 ILE A CA 1
ATOM 627 C C . ILE A 1 82 ? -4.881 -5.873 2.808 1.00 94.06 82 ILE A C 1
ATOM 629 O O . ILE A 1 82 ? -4.258 -4.815 2.745 1.00 94.06 82 ILE A O 1
ATOM 633 N N . ASP A 1 83 ? -5.974 -6.031 3.548 1.00 94.75 83 ASP A N 1
ATOM 634 C CA . ASP A 1 83 ? -6.451 -4.995 4.453 1.00 94.75 83 ASP A CA 1
ATOM 635 C C . ASP A 1 83 ? -5.690 -5.038 5.775 1.00 94.75 83 ASP A C 1
ATOM 637 O O . ASP A 1 83 ? -5.607 -6.076 6.439 1.00 94.75 83 ASP A O 1
ATOM 641 N N . ALA A 1 84 ? -5.185 -3.877 6.181 1.00 94.38 84 ALA A N 1
ATOM 642 C CA . ALA A 1 84 ? -4.649 -3.652 7.511 1.00 94.38 84 ALA A CA 1
ATOM 643 C C . ALA A 1 84 ? -5.671 -2.876 8.348 1.00 94.38 84 ALA A C 1
ATOM 645 O O . ALA A 1 84 ? -6.206 -1.857 7.917 1.00 94.38 84 ALA A O 1
ATOM 646 N N . TYR A 1 85 ? -5.921 -3.345 9.569 1.00 94.00 85 TYR A N 1
ATOM 647 C CA . TYR A 1 85 ? -6.822 -2.688 10.514 1.00 94.00 85 TYR A CA 1
ATOM 648 C C . TYR A 1 85 ? -5.987 -2.068 11.620 1.00 94.00 85 TYR A C 1
ATOM 650 O O . TYR A 1 85 ? -5.265 -2.770 12.329 1.00 94.00 85 TYR A O 1
ATOM 658 N N . LEU A 1 86 ? -6.075 -0.750 11.745 1.00 91.44 86 LEU A N 1
ATOM 659 C CA . LEU A 1 86 ? -5.285 0.045 12.675 1.00 91.44 86 LEU A CA 1
ATOM 660 C C . LEU A 1 86 ? -6.215 0.765 13.658 1.00 91.44 86 LEU A C 1
ATOM 662 O O . LEU A 1 86 ? -7.423 0.850 13.444 1.00 91.44 86 LEU A O 1
ATOM 666 N N . GLU A 1 87 ? -5.643 1.265 14.752 1.00 91.94 87 GLU A N 1
ATOM 667 C CA . GLU A 1 87 ? -6.325 2.166 15.691 1.00 91.94 87 GLU A CA 1
ATOM 668 C C . GLU A 1 87 ? -7.697 1.640 16.167 1.00 91.94 87 GLU A C 1
ATOM 670 O O . GLU A 1 87 ? -7.782 0.548 16.735 1.00 91.94 87 GLU A O 1
ATOM 675 N N . GLY A 1 88 ? -8.778 2.404 15.970 1.00 91.50 88 GLY A N 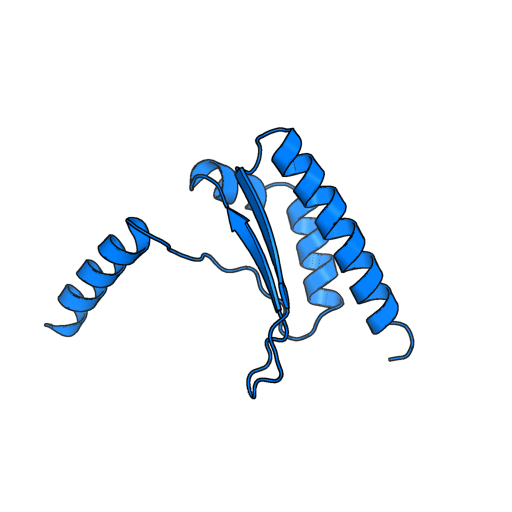1
ATOM 676 C CA . GLY A 1 88 ? -10.124 2.041 16.419 1.00 91.50 88 GLY A CA 1
ATOM 677 C C . GLY A 1 88 ? -10.666 0.758 15.778 1.00 91.50 88 GLY A C 1
ATOM 678 O O . GLY A 1 88 ? -11.332 -0.032 16.454 1.00 91.50 88 GLY A O 1
ATOM 679 N N . GLU A 1 89 ? -10.331 0.496 14.512 1.00 91.12 89 GLU A N 1
ATOM 680 C CA . GLU A 1 89 ? -10.720 -0.737 13.814 1.00 91.12 89 GLU A CA 1
ATOM 681 C C . GLU A 1 89 ? -9.990 -1.956 14.386 1.00 91.12 89 GLU A C 1
ATOM 683 O O . GLU A 1 89 ? -10.593 -3.018 14.570 1.00 91.12 89 GLU A O 1
ATOM 688 N N . LEU A 1 90 ? -8.711 -1.799 14.751 1.00 95.25 90 LEU A N 1
ATOM 689 C CA . LEU A 1 90 ? -7.954 -2.842 15.443 1.00 95.25 90 LEU A CA 1
ATOM 690 C C . LEU A 1 90 ? -8.617 -3.201 16.778 1.00 95.25 90 LEU A C 1
ATOM 692 O O . LEU A 1 90 ? -8.867 -4.379 17.036 1.00 95.25 90 LEU A O 1
ATOM 696 N N . GLN A 1 91 ? -8.947 -2.200 17.601 1.00 96.06 91 GLN A N 1
ATOM 697 C CA . GLN A 1 91 ? -9.605 -2.425 18.896 1.00 96.06 91 GLN A CA 1
ATOM 698 C C . GLN A 1 91 ? -10.964 -3.115 18.727 1.00 96.06 91 GLN A C 1
ATOM 700 O O . GLN A 1 91 ? -11.257 -4.106 19.401 1.00 96.06 91 GLN A O 1
ATOM 705 N N . SER A 1 92 ? -11.767 -2.647 17.769 1.00 95.31 92 SER A N 1
ATOM 706 C CA . SER A 1 92 ? -13.080 -3.224 17.458 1.00 95.31 92 SER A CA 1
ATOM 707 C C . SER A 1 92 ? -12.979 -4.682 17.004 1.00 95.31 92 SER A C 1
ATOM 709 O O . SER A 1 92 ? -13.794 -5.521 17.399 1.00 95.31 92 SER A O 1
ATOM 711 N N . ARG A 1 93 ? -11.959 -5.024 16.208 1.00 95.19 93 ARG A N 1
ATOM 712 C CA . ARG A 1 93 ? -11.691 -6.412 15.810 1.00 95.19 93 ARG A CA 1
ATOM 713 C C . ARG A 1 93 ? -11.212 -7.266 16.975 1.00 95.19 93 ARG A C 1
ATOM 715 O O . ARG A 1 93 ? -11.704 -8.380 17.126 1.00 95.19 93 ARG A O 1
ATOM 722 N N . MET A 1 94 ? -10.309 -6.761 17.813 1.00 96.94 94 MET A N 1
ATOM 723 C CA . MET A 1 94 ? -9.823 -7.486 18.994 1.00 96.94 94 MET A CA 1
ATOM 724 C C . MET A 1 94 ? -10.956 -7.834 19.965 1.00 96.94 94 MET A C 1
ATOM 726 O O . MET A 1 94 ? -11.014 -8.963 20.451 1.00 96.94 94 MET A O 1
ATOM 730 N N . ALA A 1 95 ? -11.914 -6.926 20.168 1.00 97.06 95 ALA A N 1
ATOM 731 C CA . ALA A 1 95 ? -13.111 -7.211 20.958 1.00 97.06 95 ALA A CA 1
ATOM 732 C C . ALA A 1 95 ? -13.933 -8.381 20.377 1.00 97.06 95 ALA A C 1
ATOM 734 O O . ALA A 1 95 ? -14.359 -9.266 21.121 1.00 97.06 95 ALA A O 1
ATOM 735 N N . LYS A 1 96 ? -14.102 -8.436 19.047 1.00 96.56 96 LYS A N 1
ATOM 736 C CA . LYS A 1 96 ? -14.778 -9.559 18.372 1.00 96.56 96 LYS A CA 1
ATOM 737 C C . LYS A 1 96 ? -14.012 -10.873 18.535 1.00 96.56 96 LYS A C 1
ATOM 739 O O . LYS A 1 96 ? -14.629 -11.897 18.812 1.00 96.56 96 LYS A O 1
ATOM 744 N N . TYR A 1 97 ? -12.683 -10.857 18.412 1.00 96.19 97 TYR A N 1
ATOM 745 C CA . TYR A 1 97 ? -11.872 -12.059 18.637 1.00 96.19 97 TYR A CA 1
ATOM 746 C C . TYR A 1 97 ? -12.016 -12.594 20.064 1.00 96.19 97 TYR A C 1
ATOM 748 O O . TYR A 1 97 ? -12.203 -13.796 20.238 1.00 96.19 97 TYR A O 1
ATOM 756 N N . ALA A 1 98 ? -11.990 -11.720 21.074 1.00 96.69 98 ALA A N 1
ATOM 757 C CA . ALA A 1 98 ? -12.184 -12.121 22.468 1.00 96.69 98 ALA A CA 1
ATOM 758 C C . ALA A 1 98 ? -13.561 -12.767 22.701 1.00 96.69 98 ALA A C 1
ATOM 760 O O . ALA A 1 98 ? -13.662 -13.758 23.419 1.00 96.69 98 ALA A O 1
ATOM 761 N N . GLN A 1 99 ? -14.610 -12.243 22.056 1.00 96.81 99 GLN A N 1
ATOM 762 C CA . GLN A 1 99 ? -15.953 -12.818 22.125 1.00 96.81 99 GLN A CA 1
ATOM 763 C C . GLN A 1 99 ? -16.014 -14.234 21.535 1.00 96.81 99 GLN A C 1
ATOM 765 O O . GLN A 1 99 ? -16.670 -15.095 22.113 1.00 96.81 99 GLN A O 1
ATOM 770 N N . VAL A 1 100 ? -15.343 -14.476 20.403 1.00 97.06 100 VAL A N 1
ATOM 771 C CA . VAL A 1 100 ? -15.300 -15.802 19.761 1.00 97.06 100 VAL A CA 1
ATOM 772 C C . VAL A 1 100 ? -14.473 -16.789 20.583 1.00 97.06 100 VAL A C 1
ATOM 774 O O . VAL A 1 100 ? -14.891 -17.924 20.756 1.00 97.06 100 VAL A O 1
ATOM 777 N N . ALA A 1 101 ? -13.329 -16.368 21.126 1.00 96.06 101 ALA A N 1
ATOM 778 C CA . ALA A 1 101 ? -12.448 -17.242 21.907 1.00 96.06 101 ALA A CA 1
ATOM 779 C C . ALA A 1 101 ? -13.042 -17.695 23.257 1.00 96.06 101 ALA A C 1
ATOM 781 O O . ALA A 1 101 ? -12.524 -18.625 23.868 1.00 96.06 101 ALA A O 1
ATOM 782 N N . ALA A 1 102 ? -14.088 -17.020 23.739 1.00 92.69 102 ALA A N 1
ATOM 783 C CA . ALA A 1 102 ? -14.792 -17.362 24.973 1.00 92.69 102 ALA A CA 1
ATOM 784 C C . ALA A 1 102 ? -15.968 -18.342 24.767 1.00 92.69 102 ALA A C 1
ATOM 786 O O . ALA A 1 102 ? -16.638 -18.676 25.747 1.00 92.69 102 ALA A O 1
ATOM 787 N N . GLN A 1 103 ? -16.243 -18.752 23.522 1.00 75.31 103 GLN A N 1
ATOM 788 C CA . GLN A 1 103 ? -17.228 -19.784 23.167 1.00 75.31 103 GLN A CA 1
ATOM 789 C C . GLN A 1 103 ? -16.582 -21.169 23.158 1.00 75.31 103 GLN A C 1
ATOM 791 O O . GLN A 1 103 ? -17.276 -22.119 23.582 1.00 75.31 103 GLN A O 1
#

Sequence (103 aa):
MPGREQQALALFGKSLEYYGTLQSEGAIESFEPVLLGPVSIDLSGFILLRGTTQQLDALKHEDQFIEMMIGAEHLIEGFGVIDAYLEGELQSRMAKYAQVAAQ

Secondary structure (DSSP, 8-state):
-TTHHHHHHHHHHHHHHHHHHHHHTTSSSEEEEEE--S-SSS--EEEEEE--HHHHHHHHT-HHHHHHHHHHHHHSTT--------HHHHHHHHHHHHHHHT-